Protein AF-A0A413T7B8-F1 (afdb_monomer_lite)

Structure (mmCIF, N/CA/C/O backbone):
data_AF-A0A413T7B8-F1
#
_entry.id   AF-A0A413T7B8-F1
#
loop_
_atom_site.group_PDB
_atom_site.id
_atom_site.type_symbol
_atom_site.label_atom_id
_atom_site.label_alt_id
_atom_site.label_comp_id
_atom_site.label_asym_id
_atom_site.label_entity_id
_atom_site.label_seq_id
_atom_site.pdbx_PDB_ins_code
_atom_site.Cartn_x
_atom_site.Cartn_y
_atom_site.Cartn_z
_atom_site.occupancy
_atom_site.B_iso_or_equiv
_atom_site.auth_seq_id
_atom_site.auth_comp_id
_atom_site.auth_asym_id
_atom_site.auth_atom_id
_atom_site.pdbx_PDB_model_num
ATOM 1 N N . MET A 1 1 ? -1.102 -17.800 -1.375 1.00 54.31 1 MET A N 1
ATOM 2 C CA . MET A 1 1 ? -2.557 -18.011 -1.156 1.00 54.31 1 MET A CA 1
ATOM 3 C C . MET A 1 1 ? -3.049 -17.053 -0.080 1.00 54.31 1 MET A C 1
ATOM 5 O O . MET A 1 1 ? -2.702 -17.187 1.093 1.00 54.31 1 MET A O 1
ATOM 9 N N . ILE A 1 2 ? -3.837 -16.057 -0.482 1.00 62.84 2 ILE A N 1
ATOM 10 C CA . ILE A 1 2 ? -4.372 -15.003 0.389 1.00 62.84 2 ILE A CA 1
ATOM 11 C C . ILE A 1 2 ? -5.593 -15.516 1.173 1.00 62.84 2 ILE A C 1
ATOM 13 O O . ILE A 1 2 ? -6.713 -15.069 0.960 1.00 62.84 2 ILE A O 1
ATOM 17 N N . ASN A 1 3 ? -5.410 -16.471 2.083 1.00 61.41 3 ASN A N 1
ATOM 18 C CA . ASN A 1 3 ? -6.553 -17.008 2.843 1.00 61.41 3 ASN A CA 1
ATOM 19 C C . ASN A 1 3 ? -6.873 -16.194 4.101 1.00 61.41 3 ASN A C 1
ATOM 21 O O . ASN A 1 3 ? -8.028 -16.103 4.512 1.00 61.41 3 ASN A O 1
ATOM 25 N N . ASP A 1 4 ? -5.866 -15.539 4.680 1.00 71.50 4 ASP A N 1
ATOM 26 C CA . ASP A 1 4 ? -6.055 -14.762 5.902 1.00 71.50 4 ASP A CA 1
ATOM 27 C C . ASP A 1 4 ? -6.263 -13.275 5.628 1.00 71.50 4 ASP A C 1
ATOM 29 O O . ASP A 1 4 ? -5.359 -12.583 5.152 1.00 71.50 4 ASP A O 1
ATOM 33 N N . ILE A 1 5 ? -7.440 -12.779 6.007 1.00 76.19 5 ILE A N 1
ATOM 34 C CA . ILE A 1 5 ? -7.709 -11.350 6.190 1.00 76.19 5 ILE A CA 1
ATOM 35 C C . ILE A 1 5 ? -6.893 -10.898 7.403 1.00 76.19 5 ILE A C 1
ATOM 37 O O . ILE A 1 5 ? -7.139 -11.387 8.496 1.00 76.19 5 ILE A O 1
ATOM 41 N N . ILE A 1 6 ? -5.943 -9.979 7.263 1.00 83.06 6 ILE A N 1
ATOM 42 C CA . ILE A 1 6 ? -5.135 -9.509 8.408 1.00 83.06 6 ILE A CA 1
ATOM 43 C C . ILE A 1 6 ? -5.733 -8.244 9.031 1.00 83.06 6 ILE A C 1
ATOM 45 O O . ILE A 1 6 ? -5.774 -8.099 10.252 1.00 83.06 6 ILE A O 1
ATOM 49 N N . PHE A 1 7 ? -6.338 -7.379 8.215 1.00 87.25 7 PHE A N 1
ATOM 50 C CA . PHE A 1 7 ? -6.974 -6.150 8.683 1.00 87.25 7 PHE A CA 1
ATOM 51 C C . PHE A 1 7 ? -8.467 -6.388 8.965 1.00 87.25 7 PHE A C 1
ATOM 53 O O . PHE A 1 7 ? -9.343 -6.045 8.168 1.00 87.25 7 PHE A O 1
ATOM 60 N N . LYS A 1 8 ? -8.764 -7.033 10.105 1.00 78.56 8 LYS A N 1
ATOM 61 C CA . LYS A 1 8 ? -10.120 -7.488 10.501 1.00 78.56 8 LYS A CA 1
ATOM 62 C C . LYS A 1 8 ? -10.934 -6.477 11.333 1.00 78.56 8 LYS A C 1
ATOM 64 O O . LYS A 1 8 ? -12.023 -6.814 11.802 1.00 78.56 8 LYS A O 1
ATOM 69 N N . GLY A 1 9 ? -10.438 -5.255 11.550 1.00 67.62 9 GLY A N 1
ATOM 70 C CA . GLY A 1 9 ? -11.028 -4.284 12.485 1.00 67.62 9 GLY A CA 1
ATOM 71 C C . GLY A 1 9 ? -12.539 -4.064 12.292 1.00 67.62 9 GLY A C 1
ATOM 72 O O . GLY A 1 9 ? -13.003 -3.710 11.208 1.00 67.62 9 GLY A O 1
ATOM 73 N N . LYS A 1 10 ? -13.348 -4.280 13.344 1.00 59.09 10 LYS A N 1
ATOM 74 C CA . LYS A 1 10 ? -14.819 -4.123 13.282 1.00 59.09 10 LYS A CA 1
ATOM 75 C C . LYS A 1 10 ? -15.268 -2.658 13.169 1.00 59.09 10 LYS A C 1
ATOM 77 O O . LYS A 1 10 ? -16.268 -2.406 12.507 1.00 59.09 10 LYS A O 1
ATOM 82 N N . ARG A 1 11 ? -14.543 -1.718 13.792 1.00 66.31 11 ARG A N 1
ATOM 83 C CA . ARG A 1 11 ? -14.901 -0.283 13.874 1.00 66.31 11 ARG A CA 1
ATOM 84 C C . ARG A 1 11 ? -14.161 0.618 12.874 1.00 66.31 11 ARG A C 1
ATOM 86 O O . ARG A 1 11 ? -14.595 1.740 12.650 1.00 66.31 11 ARG A O 1
ATOM 93 N N . GLY A 1 12 ? -13.086 0.133 12.254 1.00 76.06 12 GLY A N 1
ATOM 94 C CA . GLY A 1 12 ? -12.260 0.894 11.316 1.00 76.06 12 GLY A CA 1
ATOM 95 C C . GLY A 1 12 ? -10.965 0.158 10.976 1.00 76.06 12 GLY A C 1
ATOM 96 O O . GLY A 1 12 ? -10.680 -0.887 11.563 1.00 76.06 12 GLY A O 1
ATOM 97 N N . ILE A 1 13 ? -10.219 0.698 10.015 1.00 89.31 13 ILE A N 1
ATOM 98 C CA . ILE A 1 13 ? -8.867 0.263 9.652 1.00 89.31 13 ILE A CA 1
ATOM 99 C C . ILE A 1 13 ? -7.881 1.245 10.276 1.00 89.31 13 ILE A C 1
ATOM 101 O O . ILE A 1 13 ? -8.050 2.452 10.099 1.00 89.31 13 ILE A O 1
ATOM 105 N N . ASP A 1 14 ? -6.872 0.735 10.983 1.00 89.38 14 ASP A N 1
ATOM 106 C CA . ASP A 1 14 ? -5.708 1.543 11.334 1.00 89.38 14 ASP A CA 1
ATOM 107 C C . ASP A 1 14 ? -4.764 1.579 10.132 1.00 89.38 14 ASP A C 1
ATOM 109 O O . ASP A 1 14 ? -4.122 0.589 9.780 1.00 89.38 14 ASP A O 1
ATOM 113 N N . TRP A 1 15 ? -4.724 2.724 9.459 1.00 89.56 15 TRP A N 1
ATOM 114 C CA . TRP A 1 15 ? -3.894 2.903 8.276 1.00 89.56 15 TRP A CA 1
ATOM 115 C C . TRP A 1 15 ? -2.397 2.908 8.598 1.00 89.56 15 TRP A C 1
ATOM 117 O O . TRP A 1 15 ? -1.617 2.573 7.713 1.00 89.56 15 TRP A O 1
ATOM 127 N N . LYS A 1 16 ? -1.990 3.183 9.847 1.00 90.12 16 LYS A N 1
ATOM 128 C CA . LYS A 1 16 ? -0.580 3.089 10.260 1.00 90.12 16 LYS A CA 1
ATOM 129 C C . LYS A 1 16 ? -0.093 1.643 10.261 1.00 90.12 16 LYS A C 1
ATOM 131 O O . LYS A 1 16 ? 1.039 1.376 9.864 1.00 90.12 16 LYS A O 1
ATOM 136 N N . ASP A 1 17 ? -0.954 0.707 10.658 1.00 91.56 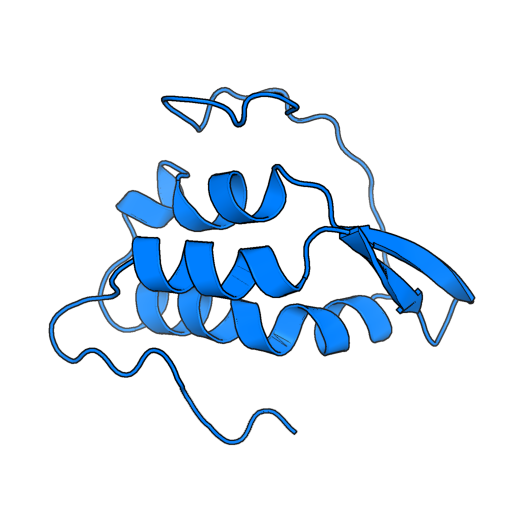17 ASP A N 1
ATOM 137 C CA . ASP A 1 17 ? -0.642 -0.724 10.599 1.00 91.56 17 ASP A CA 1
ATOM 138 C C . ASP A 1 17 ? -0.526 -1.203 9.147 1.00 91.56 17 ASP A C 1
ATOM 140 O O . ASP A 1 17 ? 0.367 -1.984 8.822 1.00 91.56 17 ASP A O 1
ATOM 144 N N . VAL A 1 18 ? -1.391 -0.698 8.258 1.00 91.88 18 VAL A N 1
ATOM 145 C CA . VAL A 1 18 ? -1.316 -0.981 6.814 1.00 91.88 18 VAL A CA 1
ATOM 146 C C . VAL A 1 18 ? -0.024 -0.421 6.214 1.00 91.88 18 VAL A C 1
ATOM 148 O O . VAL A 1 18 ? 0.658 -1.126 5.478 1.00 91.88 18 VAL A O 1
ATOM 151 N N . GLU A 1 19 ? 0.353 0.812 6.554 1.00 92.75 19 GLU A N 1
ATOM 152 C CA . GLU A 1 19 ? 1.587 1.446 6.074 1.00 92.75 19 GLU A CA 1
ATOM 153 C C . GLU A 1 19 ? 2.820 0.666 6.547 1.00 92.75 19 GLU A C 1
ATOM 155 O O . GLU A 1 19 ? 3.710 0.346 5.760 1.00 92.75 19 GLU A O 1
ATOM 160 N N . LYS A 1 20 ? 2.849 0.287 7.831 1.00 93.19 20 LYS A N 1
ATOM 161 C CA . LYS A 1 20 ? 3.916 -0.539 8.401 1.00 93.19 20 LYS A CA 1
ATOM 162 C C . LYS A 1 20 ? 4.016 -1.897 7.709 1.00 93.19 20 LYS A C 1
ATOM 164 O O . LYS A 1 20 ? 5.124 -2.375 7.491 1.00 93.19 20 LYS A O 1
ATOM 169 N N . TYR A 1 21 ? 2.883 -2.504 7.361 1.00 93.25 21 TYR A N 1
ATOM 170 C CA . TYR A 1 21 ? 2.862 -3.748 6.600 1.00 93.25 21 TYR A CA 1
ATOM 171 C C . TYR A 1 21 ? 3.445 -3.549 5.195 1.00 93.25 21 TYR A C 1
ATOM 173 O O . TYR A 1 21 ? 4.284 -4.329 4.766 1.00 93.25 21 TYR A O 1
ATOM 181 N N . LEU A 1 22 ? 3.066 -2.484 4.490 1.00 92.50 22 LEU A N 1
ATOM 182 C CA . LEU A 1 22 ? 3.571 -2.196 3.143 1.00 92.50 22 LEU A CA 1
ATOM 183 C C . LEU A 1 22 ? 5.077 -1.926 3.099 1.00 92.50 22 LEU A C 1
ATOM 185 O O . LEU A 1 22 ? 5.725 -2.284 2.120 1.00 92.50 22 LEU A O 1
ATOM 189 N N . LYS A 1 23 ? 5.650 -1.361 4.169 1.00 93.44 23 LYS A N 1
ATOM 190 C CA . LYS A 1 23 ? 7.102 -1.140 4.282 1.00 93.44 23 LYS A CA 1
ATOM 191 C C . LYS A 1 23 ? 7.929 -2.419 4.150 1.00 93.44 23 LYS A C 1
ATOM 193 O O . LYS A 1 23 ? 9.087 -2.319 3.774 1.00 93.44 23 LYS A O 1
ATOM 198 N N . GLN A 1 24 ? 7.357 -3.599 4.403 1.00 92.62 24 GLN A N 1
ATOM 199 C CA . GLN A 1 24 ? 8.069 -4.867 4.205 1.00 92.62 24 GLN A CA 1
ATOM 200 C C . GLN A 1 24 ? 8.356 -5.170 2.726 1.00 92.62 24 GLN A C 1
ATOM 202 O O . GLN A 1 24 ? 9.204 -5.999 2.437 1.00 92.62 24 GLN A O 1
ATOM 207 N N . TYR A 1 25 ? 7.617 -4.544 1.807 1.00 91.12 25 TYR A N 1
ATOM 208 C CA . TYR A 1 25 ? 7.783 -4.740 0.370 1.00 91.12 25 TYR A CA 1
ATOM 209 C C . TYR A 1 25 ? 8.688 -3.682 -0.264 1.00 91.12 25 TYR A C 1
ATOM 211 O O . TYR A 1 25 ? 9.038 -3.805 -1.431 1.00 91.12 25 TYR A O 1
ATOM 219 N N . VAL A 1 26 ? 9.042 -2.628 0.474 1.00 91.69 26 VAL A N 1
ATOM 220 C CA . VAL A 1 26 ? 9.910 -1.556 -0.020 1.00 91.69 26 VAL A CA 1
ATOM 221 C C . VAL A 1 26 ? 11.326 -2.088 -0.185 1.00 91.69 26 VAL A C 1
ATOM 223 O O . VAL A 1 26 ? 11.873 -2.685 0.737 1.00 91.69 26 VAL A O 1
ATOM 226 N N . GLY A 1 27 ? 11.931 -1.828 -1.343 1.00 88.69 27 G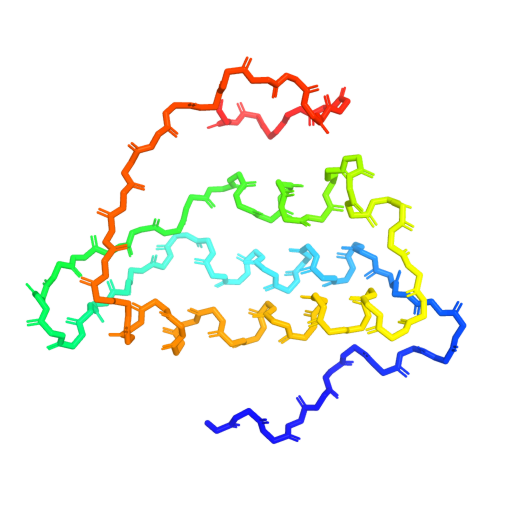LY A N 1
ATOM 227 C CA . GLY A 1 27 ? 13.260 -2.342 -1.672 1.00 88.69 27 GLY A CA 1
ATOM 228 C C . GLY A 1 27 ? 13.252 -3.735 -2.308 1.00 88.69 27 GLY A C 1
ATOM 229 O O . GLY A 1 27 ? 14.297 -4.186 -2.771 1.00 88.69 27 GLY A O 1
ATOM 230 N N . GLU A 1 28 ? 12.092 -4.395 -2.364 1.00 89.00 28 GLU A N 1
ATOM 231 C CA . GLU A 1 28 ? 11.934 -5.700 -3.001 1.00 89.00 28 GLU A CA 1
ATOM 232 C C . GLU A 1 28 ? 11.724 -5.567 -4.516 1.00 89.00 28 GLU A C 1
ATOM 234 O O . GLU A 1 28 ? 11.154 -4.587 -5.016 1.00 89.00 28 GLU A O 1
ATOM 239 N N . PHE A 1 29 ? 12.164 -6.599 -5.239 1.00 86.56 29 PHE A N 1
ATOM 240 C CA . PHE A 1 29 ? 12.008 -6.726 -6.684 1.00 86.56 29 PHE A CA 1
ATOM 241 C C . PHE A 1 29 ? 11.041 -7.859 -7.011 1.00 86.56 29 PHE A C 1
ATOM 243 O O . PHE A 1 29 ? 11.182 -8.974 -6.510 1.00 86.56 29 PHE A O 1
ATOM 250 N N . TYR A 1 30 ? 10.094 -7.586 -7.900 1.00 86.19 30 TYR A N 1
ATOM 251 C CA . TYR A 1 30 ? 9.104 -8.553 -8.360 1.00 86.19 30 TYR A CA 1
ATOM 252 C C . TYR A 1 30 ? 9.255 -8.756 -9.857 1.00 86.19 30 TYR A C 1
ATOM 254 O O . TYR A 1 30 ? 9.463 -7.798 -10.598 1.00 86.19 30 TYR A O 1
ATOM 262 N N . ILE A 1 31 ? 9.156 -10.004 -10.298 1.00 85.00 31 ILE A N 1
ATOM 263 C CA . ILE A 1 31 ? 9.218 -10.364 -11.712 1.00 85.00 31 ILE A CA 1
ATOM 264 C C . ILE A 1 31 ? 7.799 -10.675 -12.159 1.00 85.00 31 ILE A C 1
ATOM 266 O O . ILE A 1 31 ? 7.087 -11.418 -11.485 1.00 85.00 31 ILE A O 1
ATOM 270 N N . MET A 1 32 ? 7.388 -10.116 -13.290 1.00 85.19 32 MET A N 1
ATOM 271 C CA . MET A 1 32 ? 6.107 -10.490 -13.880 1.00 85.19 32 MET A CA 1
ATOM 272 C C . MET A 1 32 ? 6.231 -11.768 -14.684 1.00 85.19 32 MET A C 1
ATOM 274 O O . MET A 1 32 ? 7.183 -11.940 -15.445 1.00 85.19 32 MET A O 1
ATOM 278 N N . ALA A 1 33 ? 5.233 -12.635 -14.552 1.00 83.19 33 ALA A N 1
ATOM 279 C CA . ALA A 1 33 ? 5.247 -13.935 -15.202 1.00 83.19 33 ALA A CA 1
ATOM 280 C C . ALA A 1 33 ? 5.164 -13.831 -16.736 1.00 83.19 33 ALA A C 1
ATOM 282 O O . ALA A 1 33 ? 5.778 -14.635 -17.430 1.00 83.19 33 ALA A O 1
ATOM 283 N N . ASP A 1 34 ? 4.428 -12.846 -17.259 1.00 83.56 34 ASP A N 1
ATOM 284 C CA . ASP A 1 34 ? 4.147 -12.732 -18.696 1.00 83.56 34 ASP A CA 1
ATOM 285 C C . ASP A 1 34 ? 5.284 -12.049 -19.476 1.00 83.56 34 ASP A C 1
ATOM 287 O O . ASP A 1 34 ? 5.784 -12.576 -20.468 1.00 83.56 34 ASP A O 1
ATOM 291 N N . SER A 1 35 ? 5.758 -10.892 -19.002 1.00 83.19 35 SER A N 1
ATOM 292 C CA . SER A 1 35 ? 6.759 -10.089 -19.722 1.00 83.19 35 SER A CA 1
ATOM 293 C C . SER A 1 35 ? 8.183 -10.197 -19.171 1.00 83.19 35 SER A C 1
ATOM 295 O O . SER A 1 35 ? 9.107 -9.659 -19.776 1.00 83.19 35 SER A O 1
ATOM 297 N N . SER A 1 36 ? 8.384 -10.877 -18.033 1.00 83.06 36 SER A N 1
ATOM 298 C CA . SER A 1 36 ? 9.673 -10.964 -17.322 1.00 83.06 36 SER A CA 1
ATOM 299 C C . SER A 1 36 ? 10.279 -9.615 -16.907 1.00 83.06 36 SER A C 1
ATOM 301 O O . SER A 1 36 ? 11.455 -9.562 -16.540 1.00 83.06 36 SER A O 1
ATOM 303 N N . ASP A 1 37 ? 9.513 -8.517 -16.925 1.00 86.12 37 ASP A N 1
ATOM 304 C CA . ASP A 1 37 ? 10.039 -7.242 -16.436 1.00 86.12 37 ASP A CA 1
ATOM 305 C C . ASP A 1 37 ? 10.136 -7.243 -14.911 1.00 86.12 37 ASP A C 1
ATOM 307 O O . ASP A 1 37 ? 9.307 -7.826 -14.204 1.00 86.12 37 ASP A O 1
ATOM 311 N N . ILE A 1 38 ? 11.142 -6.523 -14.422 1.00 85.88 38 ILE A N 1
ATOM 312 C CA . ILE A 1 38 ? 11.412 -6.355 -13.001 1.00 85.88 38 ILE A CA 1
ATOM 313 C C . ILE A 1 38 ? 10.739 -5.070 -12.524 1.00 85.88 38 ILE A C 1
ATOM 315 O O . ILE A 1 38 ? 11.013 -3.981 -13.031 1.00 85.88 38 ILE A O 1
ATOM 319 N N . ILE A 1 39 ? 9.875 -5.196 -11.524 1.00 87.56 39 ILE A N 1
ATOM 320 C CA . ILE A 1 39 ? 9.216 -4.086 -10.846 1.00 87.56 39 ILE A CA 1
ATOM 321 C C . ILE A 1 39 ? 9.872 -3.883 -9.488 1.00 87.56 39 ILE A C 1
ATOM 323 O O . ILE A 1 39 ? 10.004 -4.815 -8.696 1.00 87.56 39 ILE A O 1
ATOM 327 N N . TYR A 1 40 ? 10.256 -2.639 -9.224 1.00 88.69 40 TYR A N 1
ATOM 328 C CA . TYR A 1 40 ? 10.801 -2.200 -7.949 1.00 88.69 40 TYR A CA 1
ATOM 329 C C . TYR A 1 40 ? 9.729 -1.469 -7.142 1.00 88.69 40 TYR A C 1
ATOM 331 O O . TYR A 1 40 ? 9.062 -0.571 -7.664 1.00 88.69 40 TYR A O 1
ATOM 339 N N . ILE A 1 41 ? 9.581 -1.823 -5.865 1.00 89.25 41 ILE A N 1
ATOM 340 C CA . ILE A 1 41 ? 8.686 -1.107 -4.952 1.00 89.25 41 ILE A CA 1
ATOM 341 C C . ILE A 1 41 ? 9.469 -0.024 -4.201 1.00 89.25 41 ILE A C 1
ATOM 343 O O . ILE A 1 41 ? 10.293 -0.307 -3.328 1.00 89.25 41 ILE A O 1
ATOM 347 N N . GLY A 1 42 ? 9.179 1.232 -4.547 1.00 89.62 42 GLY A N 1
ATOM 348 C CA . GLY A 1 42 ? 9.776 2.421 -3.938 1.00 89.62 42 GLY A CA 1
ATOM 349 C C . GLY A 1 42 ? 9.257 2.740 -2.534 1.00 89.62 42 GLY A C 1
ATOM 350 O O . GLY A 1 42 ? 8.244 2.207 -2.076 1.00 89.62 42 GLY A O 1
ATOM 351 N N . THR A 1 43 ? 9.959 3.646 -1.852 1.00 89.69 43 THR A N 1
ATOM 352 C CA . THR A 1 43 ? 9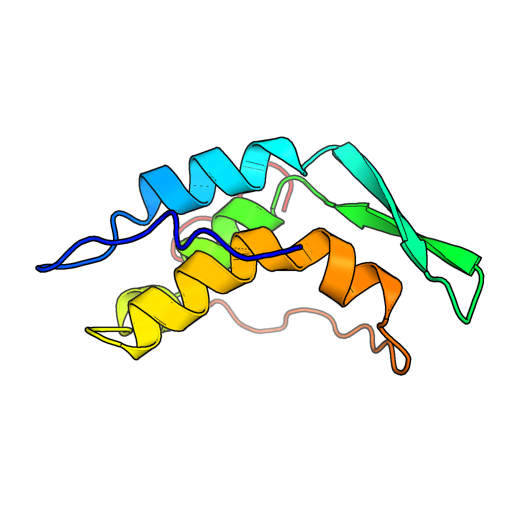.666 4.079 -0.474 1.00 89.69 43 THR A CA 1
ATOM 353 C C . THR A 1 43 ? 8.359 4.841 -0.324 1.00 89.69 43 THR A C 1
ATOM 355 O O . THR A 1 43 ? 7.864 4.971 0.795 1.00 89.69 43 THR A O 1
ATOM 358 N N . ASP A 1 44 ? 7.801 5.318 -1.430 1.00 87.50 44 ASP A N 1
ATOM 359 C CA . ASP A 1 44 ? 6.670 6.246 -1.428 1.00 87.50 44 ASP A CA 1
ATOM 360 C C . ASP A 1 44 ? 5.341 5.494 -1.473 1.00 87.50 44 ASP A C 1
ATOM 362 O O . ASP A 1 44 ? 4.338 5.969 -0.945 1.00 87.50 44 ASP A O 1
ATOM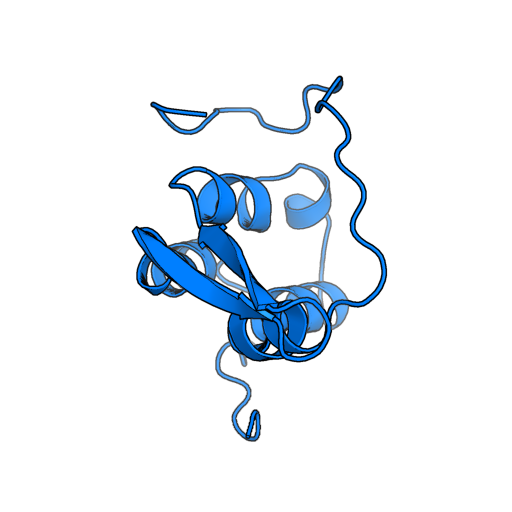 366 N N . LEU A 1 45 ? 5.347 4.254 -1.984 1.00 89.56 45 LEU A N 1
ATOM 367 C CA . LEU A 1 45 ? 4.154 3.415 -2.088 1.00 89.56 45 LEU A CA 1
ATOM 368 C C . LEU A 1 45 ? 3.386 3.284 -0.755 1.00 89.56 45 LEU A C 1
ATOM 370 O O . LEU A 1 45 ? 2.163 3.442 -0.778 1.00 89.56 45 LEU A O 1
ATOM 374 N N . PRO A 1 46 ? 4.015 3.003 0.408 1.00 91.38 46 PRO A N 1
ATOM 375 C CA . PRO A 1 46 ? 3.287 2.907 1.674 1.00 91.38 46 PRO A CA 1
ATOM 376 C C . PRO A 1 46 ? 2.548 4.198 2.050 1.00 91.38 46 PRO A C 1
ATOM 378 O O . PRO A 1 46 ? 1.390 4.137 2.482 1.00 91.38 46 PRO A O 1
ATOM 381 N N . ASP A 1 47 ? 3.198 5.350 1.871 1.00 88.31 47 ASP A N 1
ATOM 382 C CA . ASP A 1 47 ? 2.625 6.664 2.171 1.00 88.31 47 ASP A CA 1
ATOM 383 C C . ASP A 1 47 ? 1.503 7.006 1.185 1.00 88.31 47 ASP A C 1
ATOM 385 O O . ASP A 1 47 ? 0.395 7.358 1.592 1.00 88.31 47 ASP A O 1
ATOM 389 N N . GLU A 1 48 ? 1.709 6.780 -0.113 1.00 87.44 48 GLU A N 1
ATOM 390 C CA . GLU A 1 48 ? 0.685 7.036 -1.124 1.00 87.44 48 GLU A CA 1
ATOM 391 C C . GLU A 1 48 ? -0.562 6.160 -0.920 1.00 87.44 48 GLU A C 1
ATOM 393 O O . GLU A 1 48 ? -1.714 6.623 -0.936 1.00 87.44 48 GLU A O 1
ATOM 398 N N . PHE A 1 49 ? -0.345 4.869 -0.671 1.00 90.31 49 PHE A N 1
ATOM 399 C CA . PHE A 1 49 ? -1.419 3.899 -0.513 1.00 90.31 49 PHE A CA 1
ATOM 400 C C . PHE A 1 49 ? -2.325 4.237 0.678 1.00 90.31 49 PHE A C 1
ATOM 402 O O . PHE A 1 49 ? -3.558 4.126 0.587 1.00 90.31 49 PHE A O 1
ATOM 409 N N . THR A 1 50 ? -1.733 4.675 1.792 1.00 90.19 50 THR A N 1
ATOM 410 C CA . THR A 1 50 ? -2.435 4.889 3.066 1.00 90.19 50 THR A CA 1
ATOM 411 C C . THR A 1 50 ? -2.825 6.347 3.324 1.00 90.19 50 THR A C 1
ATOM 413 O O . THR A 1 50 ? -3.870 6.609 3.923 1.00 90.19 50 THR A O 1
ATOM 416 N N . GLY A 1 51 ? -2.048 7.301 2.817 1.00 86.50 51 GLY A N 1
ATOM 417 C CA . GLY A 1 51 ? -2.135 8.722 3.143 1.00 86.50 51 GLY A CA 1
ATOM 418 C C . GLY A 1 51 ? -3.064 9.552 2.257 1.00 86.50 51 GLY A C 1
ATOM 419 O O . GLY A 1 51 ? -3.416 10.670 2.649 1.00 86.50 51 GLY A O 1
ATOM 420 N N . SER A 1 52 ? -3.500 9.026 1.104 1.00 85.38 52 SER A N 1
ATOM 421 C CA . SER A 1 52 ? -4.287 9.801 0.128 1.00 85.38 52 SER A CA 1
ATOM 422 C C . SER A 1 52 ? -5.621 10.319 0.686 1.00 85.38 52 SER A C 1
ATOM 424 O O . SER A 1 52 ? -6.269 9.669 1.517 1.00 85.38 52 SER A O 1
ATOM 426 N N . ILE A 1 53 ? -6.099 11.456 0.162 1.00 85.75 53 ILE A N 1
ATOM 427 C CA . ILE A 1 53 ? -7.438 12.000 0.473 1.00 85.75 53 ILE A CA 1
ATOM 428 C C . ILE A 1 53 ? -8.538 10.945 0.252 1.00 85.75 53 ILE A C 1
ATOM 430 O O . ILE A 1 53 ? -9.467 10.838 1.056 1.00 85.75 53 ILE A O 1
ATOM 434 N N . TYR A 1 54 ? -8.409 10.116 -0.788 1.00 83.31 54 TYR A N 1
ATOM 435 C CA . TYR A 1 54 ? -9.354 9.033 -1.066 1.00 83.31 54 TYR A CA 1
ATOM 436 C C . TYR A 1 54 ? -9.293 7.932 -0.011 1.00 83.31 54 TYR A C 1
ATOM 438 O O . TYR A 1 54 ? -10.328 7.446 0.423 1.00 83.31 54 TYR A O 1
ATOM 446 N N . THR A 1 55 ? -8.102 7.558 0.464 1.00 87.62 55 THR A N 1
ATOM 447 C CA . THR A 1 55 ? -7.974 6.589 1.561 1.00 87.62 55 THR A CA 1
ATOM 448 C C . THR A 1 55 ? -8.650 7.107 2.830 1.00 87.62 55 THR A C 1
ATOM 450 O O . THR A 1 55 ? -9.377 6.368 3.496 1.00 87.62 55 THR A O 1
ATOM 453 N N . ARG A 1 56 ? -8.486 8.401 3.129 1.00 84.56 56 ARG A N 1
ATOM 454 C CA . ARG A 1 56 ? -9.092 9.053 4.300 1.00 84.56 56 ARG A CA 1
ATOM 455 C C . ARG A 1 56 ? -10.617 9.088 4.251 1.00 84.56 56 ARG A C 1
ATOM 457 O O . ARG A 1 56 ? -11.238 9.099 5.318 1.00 84.56 56 ARG A O 1
ATOM 464 N N . SER A 1 57 ? -11.226 9.090 3.065 1.00 87.56 57 SER A N 1
ATOM 465 C CA . SER A 1 57 ? -12.686 9.067 2.907 1.00 87.56 57 SER A CA 1
ATOM 466 C C . SER A 1 57 ? -13.286 7.655 2.956 1.00 87.56 57 SER A C 1
ATOM 468 O O . SER A 1 57 ? -14.480 7.518 3.226 1.00 87.56 57 SER A O 1
ATOM 470 N N . LEU A 1 58 ? -12.485 6.593 2.786 1.00 89.75 58 LEU A N 1
ATOM 471 C CA . LEU A 1 58 ? -12.972 5.211 2.841 1.00 89.75 58 LEU A CA 1
ATOM 472 C C . LEU A 1 58 ? -13.475 4.819 4.235 1.00 89.75 58 LEU A C 1
ATOM 474 O O . LEU A 1 58 ? -12.880 5.136 5.269 1.00 89.75 58 LEU A O 1
ATOM 478 N N . ARG A 1 59 ? -14.571 4.056 4.266 1.00 87.12 59 ARG A N 1
ATOM 479 C CA . ARG A 1 59 ? -15.194 3.530 5.489 1.00 87.12 59 ARG A CA 1
ATOM 480 C C . ARG A 1 59 ? -15.643 2.082 5.292 1.00 87.12 59 ARG A C 1
ATOM 482 O O . ARG A 1 59 ? -15.773 1.602 4.165 1.00 87.12 59 ARG A O 1
ATOM 489 N N . GLY A 1 60 ? -15.887 1.390 6.404 1.00 88.06 60 GLY A N 1
ATOM 490 C CA . GLY A 1 60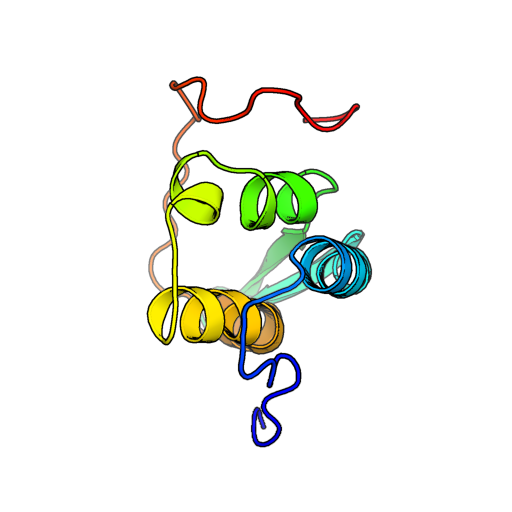 ? -16.533 0.075 6.419 1.00 88.06 60 GLY A CA 1
ATOM 491 C C . GLY A 1 60 ? -15.854 -0.963 5.520 1.00 88.06 60 GLY A C 1
ATOM 492 O O . GLY A 1 60 ? -14.650 -1.200 5.624 1.00 88.06 60 GLY A O 1
ATOM 493 N N . ALA A 1 61 ? -16.642 -1.602 4.653 1.00 88.62 61 ALA A N 1
ATOM 494 C CA . ALA A 1 61 ? -16.178 -2.663 3.761 1.00 88.62 61 ALA A CA 1
ATOM 495 C C . ALA A 1 61 ? -15.139 -2.181 2.734 1.00 88.62 61 ALA A C 1
ATOM 497 O O . ALA A 1 61 ? -14.177 -2.898 2.477 1.00 88.62 61 ALA A O 1
ATOM 498 N N . ALA A 1 62 ? -15.274 -0.961 2.206 1.00 90.00 62 ALA A N 1
ATOM 499 C CA . ALA A 1 62 ? -14.353 -0.436 1.197 1.00 90.00 62 ALA A CA 1
ATOM 500 C C . ALA A 1 62 ? -12.949 -0.180 1.774 1.00 90.00 62 ALA A C 1
ATOM 502 O O . ALA A 1 62 ? -11.948 -0.550 1.163 1.00 90.00 62 ALA A O 1
ATOM 503 N N . ALA A 1 63 ? -12.870 0.364 2.995 1.00 90.81 63 ALA A N 1
ATOM 504 C CA . ALA A 1 63 ? -11.598 0.506 3.706 1.00 90.81 63 ALA A CA 1
ATOM 505 C C . ALA A 1 63 ? -10.935 -0.861 3.950 1.00 90.81 63 ALA A C 1
ATOM 507 O O . ALA A 1 63 ? -9.736 -1.012 3.734 1.00 90.81 63 ALA A O 1
ATOM 508 N N . LYS A 1 64 ? -11.721 -1.876 4.339 1.00 90.06 64 LYS A N 1
ATOM 509 C CA . LYS A 1 64 ? -11.232 -3.251 4.542 1.00 90.06 64 LYS A CA 1
ATOM 510 C C . LYS A 1 64 ? -10.722 -3.887 3.258 1.00 90.06 64 LYS A C 1
ATOM 512 O O . LYS A 1 64 ? -9.662 -4.504 3.284 1.00 90.06 64 LYS A O 1
ATOM 517 N N . ALA A 1 65 ? -11.464 -3.751 2.162 1.00 89.94 65 ALA A N 1
ATOM 518 C CA . ALA A 1 65 ? -11.067 -4.289 0.869 1.00 89.94 65 ALA A CA 1
ATOM 519 C C . ALA A 1 65 ? -9.731 -3.680 0.427 1.00 89.94 65 ALA A C 1
ATOM 521 O O . ALA A 1 65 ? -8.788 -4.420 0.162 1.00 89.94 65 ALA A O 1
ATOM 522 N N . LYS A 1 66 ? -9.609 -2.344 0.474 1.00 91.75 66 LYS A N 1
ATOM 523 C CA . LYS A 1 66 ? -8.352 -1.661 0.150 1.00 91.75 66 LYS A CA 1
ATOM 524 C C . LYS A 1 66 ? -7.208 -2.097 1.068 1.00 91.75 66 LYS A C 1
ATOM 526 O O . LYS A 1 66 ? -6.149 -2.446 0.573 1.00 91.75 66 LYS A O 1
ATOM 531 N N . ALA A 1 67 ? -7.411 -2.132 2.384 1.00 92.25 67 ALA A N 1
ATOM 532 C CA . ALA A 1 67 ? -6.364 -2.545 3.319 1.00 92.25 67 ALA A CA 1
ATOM 533 C C . ALA A 1 67 ? -5.853 -3.967 3.032 1.00 92.25 67 ALA A C 1
ATOM 535 O O . ALA A 1 67 ? -4.651 -4.194 3.005 1.00 92.25 67 ALA A O 1
ATOM 536 N N . ASN A 1 68 ? -6.747 -4.925 2.769 1.00 90.44 68 ASN A N 1
ATOM 537 C CA . ASN A 1 68 ? -6.335 -6.303 2.485 1.00 90.44 68 ASN A CA 1
ATOM 538 C C . ASN A 1 68 ? -5.759 -6.486 1.071 1.00 90.44 68 ASN A C 1
ATOM 540 O O . ASN A 1 68 ? -5.018 -7.442 0.860 1.00 90.44 68 ASN A O 1
ATOM 544 N N . ALA A 1 69 ? -5.998 -5.555 0.140 1.00 90.88 69 ALA A N 1
ATOM 545 C CA . ALA A 1 69 ? -5.305 -5.539 -1.149 1.00 90.88 69 ALA A CA 1
ATOM 546 C C . ALA A 1 69 ? -3.786 -5.334 -0.996 1.00 90.88 69 ALA A C 1
ATOM 548 O O . ALA A 1 69 ? -3.035 -5.822 -1.830 1.00 90.88 69 ALA A O 1
ATOM 549 N N . ALA A 1 70 ? -3.320 -4.714 0.099 1.00 91.44 70 ALA A N 1
ATOM 550 C CA . ALA A 1 70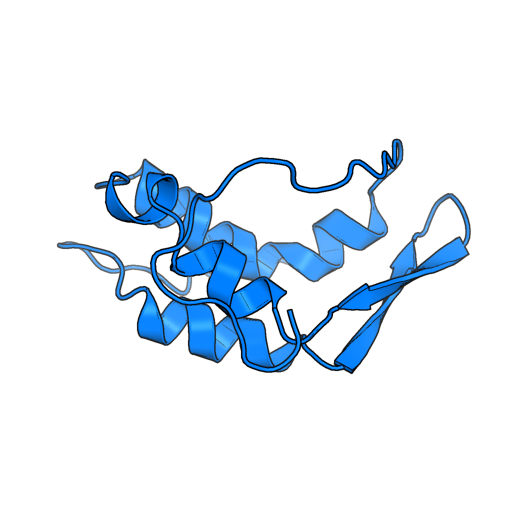 ? -1.890 -4.595 0.403 1.00 91.44 70 ALA A CA 1
ATOM 551 C C . ALA A 1 70 ? -1.178 -5.959 0.460 1.00 91.44 70 ALA A C 1
ATOM 553 O O . ALA A 1 70 ? -0.026 -6.068 0.064 1.00 91.44 70 ALA A O 1
ATOM 554 N N . LYS A 1 71 ? -1.868 -7.011 0.919 1.00 89.75 71 LYS A N 1
ATOM 555 C CA . LYS A 1 71 ? -1.329 -8.378 0.971 1.00 89.75 71 LYS A CA 1
ATOM 556 C C . LYS A 1 71 ? -1.244 -9.027 -0.410 1.00 89.75 71 LYS A C 1
ATOM 558 O O . LYS A 1 71 ? -0.364 -9.844 -0.639 1.00 89.75 71 LYS A O 1
ATOM 563 N N . ALA A 1 72 ? -2.162 -8.657 -1.298 1.00 89.31 72 ALA A N 1
ATOM 564 C CA . ALA A 1 72 ? -2.230 -9.173 -2.657 1.00 89.31 72 ALA A CA 1
ATOM 565 C C . ALA A 1 72 ? -1.193 -8.531 -3.588 1.00 89.31 72 ALA A C 1
ATOM 567 O O . ALA A 1 72 ? -1.106 -8.933 -4.740 1.00 89.31 72 ALA A O 1
ATOM 568 N N . LEU A 1 73 ? -0.444 -7.517 -3.134 1.00 89.50 73 LEU A N 1
ATOM 569 C CA . LEU A 1 73 ? 0.442 -6.735 -3.999 1.00 89.50 73 LEU A CA 1
ATOM 570 C C . LEU A 1 73 ? 1.432 -7.588 -4.806 1.00 89.50 73 LEU A C 1
ATOM 572 O O . LEU A 1 73 ? 1.461 -7.394 -6.017 1.00 89.50 73 LEU A O 1
ATOM 576 N N . PRO A 1 74 ? 2.181 -8.545 -4.222 1.00 87.38 74 PRO A N 1
ATOM 577 C CA . PRO A 1 74 ? 3.092 -9.388 -4.998 1.00 87.38 74 PRO A CA 1
ATOM 578 C C . PRO A 1 74 ? 2.382 -10.172 -6.105 1.00 87.38 74 PRO A C 1
ATOM 580 O O . PRO A 1 74 ? 2.804 -10.143 -7.256 1.00 87.38 74 PRO A O 1
ATOM 583 N N . GLU A 1 75 ? 1.267 -10.819 -5.759 1.00 88.62 75 GLU A N 1
ATOM 584 C CA . GLU A 1 75 ? 0.491 -11.652 -6.682 1.00 88.62 75 GLU A CA 1
ATOM 585 C C . GLU A 1 75 ? -0.155 -10.789 -7.782 1.00 88.62 75 GLU A C 1
ATOM 587 O O . GLU A 1 75 ? -0.199 -11.198 -8.935 1.00 88.62 75 GLU A O 1
ATOM 592 N N . LEU A 1 76 ? -0.613 -9.574 -7.449 1.00 89.12 76 LEU A N 1
ATOM 593 C CA . LEU A 1 76 ? -1.153 -8.604 -8.409 1.00 89.12 76 LEU A CA 1
ATOM 594 C C . LEU A 1 76 ? -0.089 -8.091 -9.377 1.00 89.12 76 LEU A C 1
ATOM 596 O O . LEU A 1 76 ? -0.387 -7.894 -10.551 1.00 89.12 76 LEU A O 1
ATOM 600 N N . VAL A 1 77 ? 1.126 -7.851 -8.881 1.00 88.50 77 VAL A N 1
ATOM 601 C CA . VAL A 1 77 ? 2.255 -7.433 -9.710 1.00 88.50 77 VAL A CA 1
ATOM 602 C C . VAL A 1 77 ? 2.630 -8.558 -10.670 1.00 88.50 77 VAL A C 1
ATOM 604 O O . VAL A 1 77 ? 2.746 -8.302 -11.859 1.00 88.50 77 VAL A O 1
ATOM 607 N N . GLU A 1 78 ? 2.733 -9.799 -10.192 1.00 88.69 78 GLU A N 1
ATOM 608 C CA . GLU A 1 78 ? 3.124 -10.961 -11.001 1.00 88.69 78 GLU A CA 1
ATOM 609 C C . GLU A 1 78 ? 2.198 -11.209 -12.207 1.00 88.69 78 GLU A C 1
ATOM 611 O O . GLU A 1 78 ? 2.683 -11.554 -13.288 1.00 88.69 78 GLU A O 1
ATOM 616 N N . ILE A 1 79 ? 0.885 -11.002 -12.035 1.00 89.19 79 ILE A N 1
ATOM 617 C CA . ILE A 1 79 ? -0.144 -11.231 -13.068 1.00 89.19 79 ILE A CA 1
ATOM 618 C C . ILE A 1 79 ? -0.502 -9.980 -13.887 1.00 89.19 79 ILE A C 1
ATOM 620 O O . ILE A 1 79 ? -1.469 -10.008 -14.650 1.00 89.19 79 ILE A O 1
ATOM 624 N N . ALA A 1 80 ? 0.199 -8.860 -13.705 1.00 86.62 80 ALA A N 1
ATOM 625 C CA . ALA A 1 80 ? -0.122 -7.620 -14.402 1.00 86.62 80 ALA A CA 1
ATOM 626 C C . ALA A 1 80 ? 0.225 -7.715 -15.900 1.00 86.62 80 ALA A C 1
ATOM 628 O O . ALA A 1 80 ? 1.385 -7.889 -16.263 1.00 86.62 80 ALA A O 1
ATOM 629 N N . THR A 1 81 ? -0.774 -7.550 -16.774 1.00 83.00 81 THR A N 1
ATOM 630 C CA . THR A 1 81 ? -0.609 -7.689 -18.236 1.00 83.00 81 THR A CA 1
ATOM 631 C C . THR A 1 81 ? -0.551 -6.354 -18.994 1.00 83.00 81 THR A C 1
ATOM 633 O O . THR A 1 81 ? 0.073 -6.291 -20.044 1.00 83.00 81 THR A O 1
ATOM 636 N N . ASP A 1 82 ? -1.126 -5.266 -18.457 1.00 80.25 82 ASP A N 1
ATOM 637 C CA . ASP A 1 82 ? -1.207 -3.950 -19.126 1.00 80.25 82 ASP A CA 1
ATOM 638 C C . ASP A 1 82 ? -0.644 -2.819 -18.252 1.00 80.25 82 ASP A C 1
ATOM 640 O O . ASP A 1 82 ? -1.343 -2.184 -17.455 1.00 80.25 82 ASP A O 1
ATOM 644 N N . LYS A 1 83 ? 0.656 -2.550 -18.396 1.00 77.25 83 LYS A N 1
ATOM 645 C CA . LYS A 1 83 ? 1.338 -1.496 -17.636 1.00 77.25 83 LYS A CA 1
ATOM 646 C C . LYS A 1 83 ? 1.257 -0.154 -18.344 1.00 77.25 83 LYS A C 1
ATOM 648 O O . LYS A 1 83 ? 1.679 -0.010 -19.488 1.00 77.25 83 LYS A O 1
ATOM 653 N N . HIS A 1 84 ? 0.832 0.860 -17.602 1.00 80.50 84 HIS A N 1
ATOM 654 C CA . HIS A 1 84 ? 0.861 2.246 -18.042 1.00 80.50 84 HIS A CA 1
ATOM 655 C C . HIS A 1 84 ? 1.600 3.097 -17.018 1.00 80.50 84 HIS A C 1
ATOM 657 O O . HIS A 1 84 ? 1.251 3.107 -15.839 1.00 80.50 84 HIS A O 1
ATOM 663 N N . PHE A 1 85 ? 2.602 3.841 -17.480 1.00 81.00 85 PHE A N 1
ATOM 664 C CA . PHE A 1 85 ? 3.205 4.904 -16.690 1.00 81.00 85 PHE A CA 1
ATOM 665 C C . PHE A 1 85 ? 2.448 6.206 -16.941 1.00 81.00 85 PHE A C 1
ATOM 667 O O . PHE A 1 85 ? 2.193 6.583 -18.087 1.00 81.00 85 PHE A O 1
ATOM 674 N N . LYS A 1 86 ? 2.100 6.901 -15.861 1.00 81.62 86 LYS A N 1
ATOM 675 C CA . LYS A 1 86 ? 1.563 8.254 -15.917 1.00 81.62 86 LYS A CA 1
ATOM 676 C C . LYS A 1 86 ? 2.139 9.049 -14.759 1.00 81.62 86 LYS A C 1
ATOM 678 O O . LYS A 1 86 ? 2.035 8.623 -13.613 1.00 81.62 86 LYS A O 1
ATOM 683 N N . GLU A 1 87 ? 2.692 10.211 -15.072 1.00 80.81 87 GLU A N 1
ATOM 684 C CA . GLU A 1 87 ? 3.157 11.153 -14.063 1.00 80.81 87 GLU A CA 1
ATOM 685 C C . GLU A 1 87 ? 1.988 11.623 -13.184 1.00 80.81 87 GLU A C 1
ATOM 687 O O . GLU A 1 87 ? 0.879 11.897 -13.669 1.00 80.81 87 GLU A O 1
ATOM 692 N N . ASN A 1 88 ? 2.224 11.700 -11.876 1.00 74.81 88 ASN A N 1
ATOM 693 C CA . ASN A 1 88 ? 1.233 12.209 -10.946 1.00 74.81 88 ASN A CA 1
ATOM 694 C C . ASN A 1 88 ? 1.166 13.739 -11.051 1.00 74.81 88 ASN A C 1
ATOM 696 O O . ASN A 1 88 ? 2.049 14.446 -10.589 1.00 74.81 88 ASN A O 1
ATOM 700 N N . MET A 1 89 ? 0.096 14.252 -11.657 1.00 80.12 89 MET A N 1
ATOM 701 C CA . MET A 1 89 ? -0.098 15.693 -11.872 1.00 80.12 89 MET A CA 1
ATOM 702 C C . MET A 1 89 ? -0.958 16.361 -10.788 1.00 80.12 89 MET A C 1
ATOM 704 O O . MET A 1 89 ? -1.425 17.480 -10.985 1.00 80.12 89 MET A O 1
ATOM 708 N N . THR A 1 90 ? -1.306 15.665 -9.701 1.00 76.25 90 THR A N 1
ATOM 709 C CA . THR A 1 90 ? -2.298 16.163 -8.736 1.00 76.25 90 THR A CA 1
ATOM 710 C C . THR A 1 90 ? -1.843 15.994 -7.295 1.00 76.25 90 THR A C 1
ATOM 712 O O . THR A 1 90 ? -1.583 14.875 -6.855 1.00 76.25 90 THR A O 1
ATOM 715 N N . ASP A 1 91 ? -1.898 17.079 -6.524 1.00 73.81 91 ASP A N 1
ATOM 716 C CA . ASP A 1 91 ? -1.643 17.049 -5.085 1.00 73.81 91 ASP A CA 1
ATOM 717 C C . ASP A 1 91 ? -2.804 16.383 -4.338 1.00 73.81 91 ASP A C 1
ATOM 719 O O . ASP A 1 91 ? -3.866 16.964 -4.102 1.00 73.81 91 ASP A O 1
ATOM 723 N N . LYS A 1 92 ? -2.608 15.110 -3.986 1.00 74.06 92 LYS A N 1
ATOM 724 C CA . LYS A 1 92 ? -3.579 14.273 -3.252 1.00 74.06 92 LYS A CA 1
ATOM 725 C C . LYS A 1 92 ? -3.131 13.945 -1.826 1.00 74.06 92 LYS A C 1
ATOM 727 O O . LYS A 1 92 ? -3.862 13.257 -1.104 1.00 74.06 92 LYS A O 1
ATOM 732 N N . HIS A 1 93 ? -1.958 14.435 -1.433 1.00 70.94 93 HIS A N 1
ATOM 733 C CA . HIS A 1 93 ? -1.297 14.177 -0.159 1.00 70.94 93 HIS A CA 1
ATOM 734 C C . HIS A 1 93 ? -1.004 15.502 0.554 1.00 70.94 93 HIS A C 1
ATOM 736 O O . HIS A 1 93 ? -0.726 16.511 -0.083 1.00 70.94 93 HIS A O 1
ATOM 742 N N . ALA A 1 94 ? -1.129 15.514 1.885 1.00 63.16 94 ALA A N 1
ATOM 743 C CA . ALA A 1 94 ? -0.792 16.690 2.701 1.00 63.16 94 ALA A CA 1
ATOM 744 C C . ALA A 1 94 ? 0.705 16.746 3.054 1.00 63.16 94 ALA A C 1
ATOM 746 O O . ALA A 1 94 ? 1.214 17.798 3.426 1.00 63.16 94 ALA A O 1
ATOM 747 N N . TYR A 1 95 ? 1.374 15.598 2.966 1.00 63.72 95 TYR A N 1
ATOM 748 C CA . TYR A 1 95 ? 2.794 15.387 3.201 1.00 63.72 95 TYR A CA 1
ATOM 749 C C . TYR A 1 95 ? 3.230 14.308 2.216 1.00 63.72 95 TYR A C 1
ATOM 751 O O . TYR A 1 95 ? 2.478 13.352 2.035 1.00 63.72 95 TYR A O 1
ATOM 759 N N . ASN A 1 96 ? 4.396 14.481 1.602 1.00 65.81 96 ASN A N 1
ATOM 760 C CA . ASN A 1 96 ? 5.002 13.472 0.741 1.00 65.81 96 ASN A CA 1
ATOM 761 C C . ASN A 1 96 ? 6.083 12.732 1.530 1.00 65.81 96 ASN A C 1
ATOM 763 O O . ASN A 1 96 ? 6.685 13.292 2.457 1.00 65.81 96 ASN A O 1
ATOM 767 N N . ALA A 1 97 ? 6.356 11.491 1.141 1.00 61.00 97 ALA A N 1
ATOM 768 C CA . ALA A 1 97 ? 7.544 10.786 1.588 1.00 61.00 97 ALA A CA 1
ATOM 769 C C . ALA A 1 97 ? 8.812 11.592 1.243 1.00 61.00 97 ALA A C 1
ATOM 771 O O . ALA A 1 97 ? 8.871 12.303 0.243 1.00 61.00 97 ALA A O 1
ATOM 772 N N . GLN A 1 98 ? 9.842 11.487 2.090 1.00 53.84 98 GLN A N 1
ATOM 773 C CA . GLN A 1 98 ? 11.071 12.287 1.980 1.00 53.84 98 GLN A CA 1
ATOM 774 C C . GLN A 1 98 ? 11.827 12.078 0.651 1.00 53.84 98 GLN A C 1
ATOM 776 O O . GLN A 1 98 ? 12.634 12.929 0.289 1.00 53.84 98 GLN A O 1
ATOM 781 N N . ASN A 1 99 ? 11.551 10.980 -0.062 1.00 55.44 99 ASN A N 1
ATOM 782 C CA . ASN A 1 99 ? 12.168 10.621 -1.341 1.00 55.44 99 ASN A CA 1
ATOM 783 C C . ASN A 1 99 ? 11.136 10.359 -2.459 1.00 55.44 99 ASN A C 1
ATOM 785 O O . ASN A 1 99 ? 11.470 9.637 -3.397 1.00 55.44 99 ASN A O 1
ATOM 789 N N . GLY A 1 100 ? 9.920 10.911 -2.332 1.00 48.75 100 GLY A N 1
ATOM 790 C CA . GLY A 1 100 ? 8.866 10.814 -3.350 1.00 48.75 100 GLY A CA 1
ATOM 791 C C . GLY A 1 100 ? 9.073 11.715 -4.551 1.00 48.75 100 GLY A C 1
ATOM 792 O O . GLY A 1 100 ? 9.614 12.830 -4.364 1.00 48.75 100 GLY A O 1
#

pLDDT: mean 83.06, std 10.29, range [48.75, 93.44]

Foldseek 3Di:
DLPDQPQPDPFAGDLVVLLVLLVVQAQPWAAAPPPRDIDHHHPFCSCCLRFFPVLVPDDDPRVSVSSSVSVCVRVCRRHDDDDDDDDDPDDRGPDTDPVD

Sequence (100 aa):
MINDIIFKGKRGIDWKDVEKYLKQYVGEFYIMADSSDIIYIGTDLPDEFTGSIYTRSLRGAAAKAKANAAKALPELVEIATDKHFKENMTDKHAYNAQNG

Secondary structure (DSSP, 8-state):
-----S---SS---HHHHHHHHGGGTT-EEE-TTT--EEE--TTHHHHHHHSHHHHH--HHHHHHHHHHGGGHHHHHHT----------S---SS--TT-

Radius of gyration: 14.26 Å; chains: 1; bounding box: 30×35×34 Å

Organism: NCBI:txid360807